Protein AF-A0A7S3TNF0-F1 (afdb_monomer_lite)

Sequence (120 aa):
RRLVVFTGMLMVGLVCSQWAAFHLSPVNYRSWSRGLGILTMLCLSFLMVNVGYEFDIDKSRLGDYGKDYVVAMSAAGLPWLFVAAWLHYMLPGSMAWGPALLMARFAAPTSAGILFSMLE

Structure (mmCIF, N/CA/C/O backbone):
data_AF-A0A7S3TNF0-F1
#
_entry.id   AF-A0A7S3TNF0-F1
#
loop_
_atom_site.group_PDB
_atom_site.id
_atom_site.type_symbol
_atom_site.label_atom_id
_atom_site.label_alt_id
_atom_site.label_comp_id
_atom_site.label_asym_id
_atom_site.label_entity_id
_atom_site.label_seq_id
_atom_site.pdbx_PDB_ins_code
_atom_site.Cartn_x
_atom_site.Cartn_y
_atom_site.Cartn_z
_atom_site.occupancy
_atom_site.B_iso_or_equiv
_atom_site.auth_seq_id
_atom_site.auth_comp_id
_atom_site.auth_asym_id
_atom_site.auth_atom_id
_atom_site.pdbx_PDB_model_num
ATOM 1 N N . ARG A 1 1 ? -20.033 11.590 -7.720 1.00 69.19 1 ARG A N 1
ATOM 2 C CA . ARG A 1 1 ? -19.117 12.496 -8.473 1.00 69.19 1 ARG A CA 1
ATOM 3 C C . ARG A 1 1 ? -17.654 12.313 -8.059 1.00 69.19 1 ARG A C 1
ATOM 5 O O . ARG A 1 1 ? -16.834 12.150 -8.950 1.00 69.19 1 ARG A O 1
ATOM 12 N N . ARG A 1 2 ? -17.324 12.282 -6.757 1.00 74.12 2 ARG A N 1
ATOM 13 C CA . ARG A 1 2 ? -15.941 12.100 -6.265 1.00 74.12 2 ARG A CA 1
ATOM 14 C C . ARG A 1 2 ? -15.293 10.777 -6.687 1.00 74.12 2 ARG A C 1
ATOM 16 O O . ARG A 1 2 ? -14.151 10.788 -7.119 1.00 74.12 2 ARG A O 1
ATOM 23 N N . LEU A 1 3 ? -16.047 9.675 -6.690 1.00 78.19 3 LEU A N 1
ATOM 24 C CA . LEU A 1 3 ? -15.554 8.370 -7.154 1.00 78.19 3 LEU A CA 1
ATOM 25 C C . LEU A 1 3 ? -14.986 8.422 -8.584 1.00 78.19 3 LEU A C 1
ATOM 27 O O . LEU A 1 3 ? -13.887 7.942 -8.824 1.00 78.19 3 LEU A O 1
ATOM 31 N N . VAL A 1 4 ? -15.672 9.103 -9.510 1.00 82.94 4 VAL A N 1
ATOM 32 C CA . VAL A 1 4 ? -15.200 9.285 -10.896 1.00 82.94 4 VAL A CA 1
ATOM 33 C C . VAL A 1 4 ? -13.911 10.106 -10.952 1.00 82.94 4 VAL A C 1
ATOM 35 O O . VAL A 1 4 ? -13.049 9.827 -11.779 1.00 82.94 4 VAL A O 1
ATOM 38 N N . VAL A 1 5 ? -13.747 11.090 -10.062 1.00 84.50 5 VAL A N 1
ATOM 39 C CA . VAL A 1 5 ? -12.513 11.886 -9.971 1.00 84.50 5 VAL A CA 1
ATOM 40 C C . VAL A 1 5 ? -11.349 11.014 -9.502 1.00 84.50 5 VAL A C 1
ATOM 42 O O . VAL A 1 5 ? -10.296 11.037 -10.131 1.00 84.50 5 VAL A O 1
ATOM 45 N N . PHE A 1 6 ? -11.544 10.193 -8.467 1.00 82.50 6 PHE A N 1
ATOM 46 C CA . PHE A 1 6 ? -10.503 9.289 -7.972 1.00 82.50 6 PHE A CA 1
ATOM 47 C C . PHE A 1 6 ? -10.131 8.211 -8.993 1.00 82.50 6 PHE A C 1
ATOM 49 O O . PHE A 1 6 ? -8.950 8.011 -9.273 1.00 82.50 6 PHE A O 1
ATOM 56 N N . THR A 1 7 ? -11.119 7.559 -9.611 1.00 85.62 7 THR A N 1
ATOM 57 C CA . THR A 1 7 ? -10.866 6.601 -10.696 1.00 85.62 7 THR A CA 1
ATOM 58 C C . THR A 1 7 ? -10.188 7.283 -11.886 1.00 85.62 7 THR A C 1
ATOM 60 O O . THR A 1 7 ? -9.253 6.729 -12.456 1.00 85.62 7 THR A O 1
ATOM 63 N N . GLY A 1 8 ? -10.587 8.511 -12.227 1.00 89.75 8 GLY A N 1
ATOM 64 C CA . GLY A 1 8 ? -9.946 9.311 -13.270 1.00 89.75 8 GLY A CA 1
ATOM 65 C C . GLY A 1 8 ? -8.479 9.617 -12.962 1.00 89.75 8 GLY A C 1
ATOM 66 O O . GLY A 1 8 ? -7.622 9.411 -13.818 1.00 89.75 8 GLY A O 1
ATOM 67 N N . MET A 1 9 ? -8.164 10.030 -11.732 1.00 87.62 9 MET A N 1
ATOM 68 C CA . MET A 1 9 ? -6.784 10.258 -11.285 1.00 87.62 9 MET A CA 1
ATOM 69 C C . MET A 1 9 ? -5.939 8.980 -11.347 1.00 87.62 9 MET A C 1
ATOM 71 O O . MET A 1 9 ? -4.788 9.042 -11.779 1.00 87.62 9 MET A O 1
ATOM 75 N N . LEU A 1 10 ? -6.508 7.822 -10.990 1.00 87.00 10 LEU A N 1
ATOM 76 C CA . LEU A 1 10 ? -5.832 6.527 -11.128 1.00 87.00 10 LEU A CA 1
ATOM 77 C C . LEU A 1 10 ? -5.522 6.200 -12.593 1.00 87.00 10 LEU A C 1
ATOM 79 O O . LEU A 1 10 ? -4.394 5.826 -12.912 1.00 87.00 10 LEU A O 1
ATOM 83 N N . MET A 1 11 ? -6.490 6.392 -13.493 1.00 92.00 11 MET A N 1
ATOM 84 C CA . MET A 1 11 ? -6.294 6.158 -14.927 1.00 92.00 11 MET A CA 1
ATOM 85 C C . MET A 1 11 ? -5.230 7.089 -15.517 1.00 92.00 11 MET A C 1
ATOM 87 O O . MET A 1 11 ? -4.360 6.633 -16.258 1.00 92.00 11 MET A O 1
ATOM 91 N N . VAL A 1 12 ? -5.246 8.374 -15.151 1.00 92.44 12 VAL A N 1
ATOM 92 C CA . VAL A 1 12 ? -4.217 9.340 -15.569 1.00 92.44 12 VAL A CA 1
ATOM 93 C C . VAL A 1 12 ? -2.841 8.923 -15.051 1.00 92.44 12 VAL A C 1
ATOM 95 O O . VAL A 1 12 ? -1.886 8.897 -15.823 1.00 92.44 12 VAL A O 1
ATOM 98 N N . GLY A 1 13 ? -2.731 8.534 -13.777 1.00 88.31 13 GLY A N 1
ATOM 99 C CA . GLY A 1 13 ? -1.478 8.044 -13.199 1.00 88.31 13 GLY A CA 1
ATOM 100 C C . GLY A 1 13 ? -0.924 6.821 -13.936 1.00 88.31 13 GLY A C 1
ATOM 101 O O . GLY A 1 13 ? 0.276 6.756 -14.212 1.00 88.31 13 GLY A O 1
ATOM 102 N N . LEU A 1 14 ? -1.801 5.892 -14.326 1.00 89.38 14 LEU A N 1
ATOM 103 C CA . LEU A 1 14 ? -1.430 4.702 -15.087 1.00 89.38 14 LEU A CA 1
ATOM 104 C C . LEU A 1 14 ? -0.914 5.067 -16.485 1.00 89.38 14 LEU A C 1
ATOM 106 O O . LEU A 1 14 ? 0.167 4.619 -16.867 1.00 89.38 14 LEU A O 1
ATOM 110 N N . VAL A 1 15 ? -1.614 5.942 -17.214 1.00 92.81 15 VAL A N 1
ATOM 111 C CA . VAL A 1 15 ? -1.176 6.422 -18.539 1.00 92.81 15 VAL A CA 1
ATOM 112 C C . VAL A 1 15 ? 0.165 7.154 -18.450 1.00 92.81 15 VAL A C 1
ATOM 114 O O . VAL A 1 15 ? 1.075 6.858 -19.224 1.00 92.81 15 VAL A O 1
ATOM 117 N N . CYS A 1 16 ? 0.334 8.050 -17.473 1.00 87.81 16 CYS A N 1
ATOM 118 C CA . CYS A 1 16 ? 1.593 8.761 -17.245 1.00 87.81 16 CYS A CA 1
ATOM 119 C C . CYS A 1 16 ? 2.753 7.803 -16.937 1.00 87.81 16 CYS A C 1
ATOM 121 O O . CYS A 1 16 ? 3.866 8.011 -17.420 1.00 87.81 16 CYS A O 1
ATOM 123 N N . SER A 1 17 ? 2.504 6.734 -16.171 1.0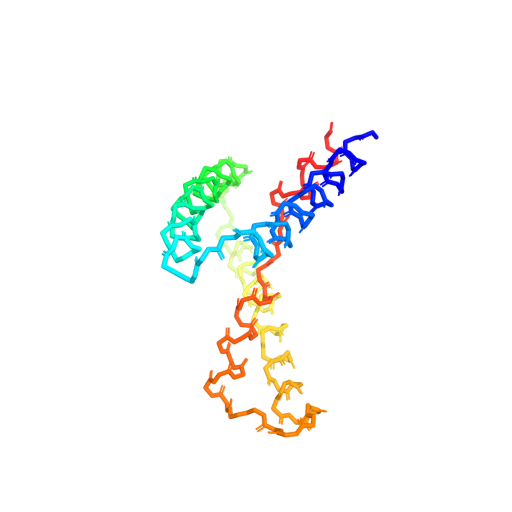0 86.19 17 SER A N 1
ATOM 124 C CA . SER A 1 17 ? 3.511 5.710 -15.876 1.00 86.19 17 SER A CA 1
ATOM 125 C C . SER A 1 17 ? 3.953 4.960 -17.136 1.00 86.19 17 SER A C 1
ATOM 127 O O . SER A 1 17 ? 5.155 4.794 -17.349 1.00 86.19 17 SER A O 1
ATOM 129 N N . GLN A 1 18 ? 3.008 4.563 -17.995 1.00 88.88 18 GLN A N 1
ATOM 130 C CA . GLN A 1 18 ? 3.328 3.868 -19.247 1.00 88.88 18 GLN A CA 1
ATOM 131 C C . GLN A 1 18 ? 4.040 4.789 -20.246 1.00 88.88 18 GLN A C 1
ATOM 133 O O . GLN A 1 18 ? 5.008 4.384 -20.889 1.00 88.88 18 GLN A O 1
ATOM 138 N N . TRP A 1 19 ? 3.619 6.054 -20.331 1.00 90.19 19 TRP A N 1
ATOM 139 C CA . TRP A 1 19 ? 4.261 7.049 -21.188 1.00 90.19 19 TRP A CA 1
ATOM 140 C C . TRP A 1 19 ? 5.710 7.323 -20.765 1.00 90.19 19 TRP A C 1
ATOM 142 O O . TRP A 1 19 ? 6.610 7.337 -21.607 1.00 90.19 19 TRP A O 1
ATOM 152 N N . ALA A 1 20 ? 5.951 7.458 -19.456 1.00 82.81 20 ALA A N 1
ATOM 153 C CA . ALA A 1 20 ? 7.290 7.643 -18.910 1.00 82.81 20 ALA A CA 1
ATOM 154 C C . ALA A 1 20 ? 8.196 6.425 -19.158 1.00 82.81 20 ALA A C 1
ATOM 156 O O . ALA A 1 20 ? 9.374 6.595 -19.465 1.00 82.81 20 ALA A O 1
ATOM 157 N N . ALA A 1 21 ? 7.660 5.203 -19.067 1.00 83.31 21 ALA A N 1
ATOM 158 C CA . ALA A 1 21 ? 8.416 3.984 -19.357 1.00 83.31 21 ALA A CA 1
ATOM 159 C C . ALA A 1 21 ? 8.833 3.876 -20.837 1.00 83.31 21 ALA A C 1
ATOM 161 O O . ALA A 1 21 ? 9.892 3.327 -21.127 1.00 83.31 21 ALA A O 1
ATOM 162 N N . PHE A 1 22 ? 8.031 4.416 -21.762 1.00 84.88 22 PHE A N 1
ATOM 163 C CA . PHE A 1 22 ? 8.327 4.390 -23.198 1.00 84.88 22 PHE A CA 1
ATOM 164 C C . PHE A 1 22 ? 9.305 5.493 -23.640 1.00 84.88 22 PHE A C 1
ATOM 166 O O . PHE A 1 22 ? 10.146 5.251 -24.500 1.00 84.88 22 PHE A O 1
ATOM 173 N N . HIS A 1 23 ? 9.213 6.700 -23.066 1.00 85.38 23 HIS A N 1
ATOM 174 C CA . HIS A 1 23 ? 10.004 7.857 -23.517 1.00 85.38 23 HIS A CA 1
ATOM 175 C C . HIS A 1 23 ? 11.328 8.079 -22.768 1.00 85.38 23 HIS A C 1
ATOM 177 O O . HIS A 1 23 ? 12.200 8.777 -23.290 1.00 85.38 23 HIS A O 1
ATOM 183 N N . LEU A 1 24 ? 11.508 7.551 -21.551 1.00 82.94 24 LEU A N 1
ATOM 184 C CA . LEU A 1 24 ? 12.714 7.820 -20.758 1.00 82.94 24 LEU A CA 1
ATOM 185 C C . LEU A 1 24 ? 13.780 6.731 -20.922 1.00 82.94 24 LEU A C 1
ATOM 187 O O . LEU A 1 24 ? 13.499 5.536 -20.903 1.00 82.94 24 LEU A O 1
ATOM 191 N N . SER A 1 25 ? 15.046 7.156 -20.976 1.00 81.94 25 SER A N 1
ATOM 192 C CA . SER A 1 25 ? 16.187 6.245 -20.872 1.00 81.94 25 SER A CA 1
ATOM 193 C C . SER A 1 25 ? 16.245 5.575 -19.482 1.00 81.94 25 SER A C 1
ATOM 195 O O . SER A 1 25 ? 15.776 6.157 -18.495 1.00 81.94 25 SER A O 1
ATOM 197 N N . PRO A 1 26 ? 16.871 4.388 -19.345 1.00 79.25 26 PRO A N 1
ATOM 198 C CA . PRO A 1 26 ? 16.864 3.616 -18.093 1.00 79.25 26 PRO A CA 1
ATOM 199 C C . PRO A 1 26 ? 17.421 4.370 -16.874 1.00 79.25 26 PRO A C 1
ATOM 201 O O . PRO A 1 26 ? 16.992 4.146 -15.740 1.00 79.25 26 PRO A O 1
ATOM 204 N N . VAL A 1 27 ? 18.376 5.278 -17.100 1.00 79.12 27 VAL A N 1
ATOM 205 C CA . VAL A 1 27 ? 18.996 6.101 -16.050 1.00 79.12 27 VAL A CA 1
ATOM 206 C C . VAL A 1 27 ? 18.029 7.188 -15.573 1.00 79.12 27 VAL A C 1
ATOM 208 O O . VAL A 1 27 ? 17.833 7.356 -14.368 1.00 79.12 27 VAL A O 1
ATOM 211 N N . ASN A 1 28 ? 17.360 7.869 -16.506 1.00 82.81 28 ASN A N 1
ATOM 212 C CA . ASN A 1 28 ? 16.412 8.938 -16.192 1.00 82.81 28 ASN A CA 1
ATOM 213 C C . ASN A 1 28 ? 15.139 8.383 -15.540 1.00 82.81 28 ASN A C 1
ATOM 215 O O . ASN A 1 28 ? 14.621 8.980 -14.596 1.00 82.81 28 ASN A O 1
ATOM 219 N N . TYR A 1 29 ? 14.691 7.198 -15.965 1.00 85.19 29 TYR A N 1
ATOM 220 C CA . TYR A 1 29 ? 13.556 6.504 -15.358 1.00 85.19 29 TYR A CA 1
ATOM 221 C C . TYR A 1 29 ? 13.796 6.176 -13.876 1.00 85.19 29 TYR A C 1
ATOM 223 O O . TYR A 1 29 ? 12.900 6.338 -13.046 1.00 85.19 29 TYR A O 1
ATOM 231 N N . ARG A 1 30 ? 15.020 5.773 -13.502 1.00 84.50 30 ARG A N 1
ATOM 232 C CA . ARG A 1 30 ? 15.360 5.454 -12.105 1.00 84.50 30 ARG A CA 1
ATOM 233 C C . ARG A 1 30 ? 15.302 6.685 -11.197 1.00 84.50 30 ARG A C 1
ATOM 235 O O . ARG A 1 30 ? 14.780 6.594 -10.086 1.00 84.50 30 ARG A O 1
ATOM 242 N N . SER A 1 31 ? 15.814 7.826 -11.659 1.00 86.94 31 SER A N 1
ATOM 243 C CA . SER A 1 31 ? 15.735 9.091 -10.913 1.00 86.94 31 SER A CA 1
ATOM 244 C C . SER A 1 31 ? 14.295 9.594 -10.802 1.00 86.94 31 SER A C 1
ATOM 246 O O . SER A 1 31 ? 13.871 9.990 -9.718 1.00 86.94 31 SER A O 1
ATOM 248 N N . TRP A 1 32 ? 13.523 9.493 -11.887 1.00 86.44 32 TRP A N 1
ATOM 249 C CA . TRP A 1 32 ? 12.095 9.815 -11.911 1.00 86.44 32 TRP A CA 1
ATOM 250 C C . TRP A 1 32 ? 11.285 8.966 -10.919 1.00 86.44 32 TRP A C 1
ATOM 252 O O . TRP A 1 32 ? 10.578 9.505 -10.069 1.00 86.44 32 TRP A O 1
ATOM 262 N N . SER A 1 33 ? 11.452 7.639 -10.958 1.00 86.50 33 SER A N 1
ATOM 263 C CA . SER A 1 33 ? 10.777 6.705 -10.049 1.00 86.50 33 SER A CA 1
ATOM 264 C C . SER A 1 33 ? 11.122 6.976 -8.583 1.00 86.50 33 SER A C 1
ATOM 266 O O . SER A 1 33 ? 10.241 6.938 -7.724 1.00 86.50 33 SER A O 1
ATOM 268 N N . ARG A 1 34 ? 12.380 7.325 -8.287 1.00 89.88 34 ARG A N 1
ATOM 269 C CA . ARG A 1 34 ? 12.794 7.700 -6.929 1.00 89.88 34 ARG A CA 1
ATOM 270 C C . ARG A 1 34 ? 12.116 8.989 -6.459 1.00 89.88 34 ARG A C 1
ATOM 272 O O . ARG A 1 34 ? 11.644 9.032 -5.327 1.00 89.88 34 ARG A O 1
ATOM 279 N N . GLY A 1 35 ? 12.042 10.008 -7.318 1.00 91.62 35 GLY A N 1
ATOM 280 C CA . GLY A 1 35 ? 11.342 11.260 -7.012 1.00 91.62 35 GLY A CA 1
ATOM 281 C C . GLY A 1 35 ? 9.857 11.033 -6.715 1.00 91.62 35 GLY A C 1
ATOM 282 O O . GLY A 1 35 ? 9.355 11.488 -5.687 1.00 91.62 35 GLY A O 1
ATOM 283 N N . LEU A 1 36 ? 9.180 10.240 -7.555 1.00 90.56 36 LEU A N 1
ATOM 284 C CA . LEU A 1 36 ? 7.790 9.833 -7.325 1.00 90.56 36 LEU A CA 1
ATOM 285 C C . LEU A 1 36 ? 7.620 9.023 -6.036 1.00 90.56 36 LEU A C 1
ATOM 287 O O . LEU A 1 36 ? 6.646 9.226 -5.315 1.00 90.56 36 LEU A O 1
ATOM 291 N N . GLY A 1 37 ? 8.565 8.137 -5.714 1.00 90.81 37 GLY A N 1
ATOM 292 C CA . GLY A 1 37 ? 8.557 7.369 -4.470 1.00 90.81 37 GLY A CA 1
ATOM 293 C C . GLY A 1 37 ? 8.570 8.262 -3.227 1.00 90.81 37 GLY A C 1
ATOM 294 O O . GLY A 1 37 ? 7.762 8.063 -2.324 1.00 90.81 37 GLY A O 1
ATOM 295 N N . ILE A 1 38 ? 9.424 9.290 -3.205 1.00 94.50 38 ILE A N 1
ATOM 296 C CA . ILE A 1 38 ? 9.493 10.252 -2.091 1.00 94.50 38 ILE A CA 1
ATOM 297 C C . ILE A 1 38 ? 8.179 11.031 -1.969 1.00 94.50 38 ILE A C 1
ATOM 299 O O . ILE A 1 38 ? 7.627 11.136 -0.875 1.00 94.50 38 ILE A O 1
ATOM 303 N N . LEU A 1 39 ? 7.644 11.526 -3.090 1.00 93.19 39 LEU A N 1
ATOM 304 C CA . LEU A 1 39 ? 6.377 12.261 -3.104 1.00 93.19 39 LEU A CA 1
ATOM 305 C C . LEU A 1 39 ? 5.204 11.392 -2.624 1.00 93.19 39 LEU A C 1
ATOM 307 O O . LEU A 1 39 ? 4.373 11.850 -1.841 1.00 93.19 39 LEU A O 1
ATOM 311 N N . THR A 1 40 ? 5.164 10.127 -3.050 1.00 89.56 40 THR A N 1
ATOM 312 C CA . THR A 1 40 ? 4.123 9.168 -2.652 1.00 89.56 40 THR A CA 1
ATOM 313 C C . THR A 1 40 ? 4.191 8.885 -1.156 1.00 89.56 40 THR A C 1
ATOM 315 O O . THR A 1 40 ? 3.163 8.897 -0.488 1.00 89.56 40 THR A O 1
ATOM 318 N N . MET A 1 41 ? 5.394 8.692 -0.606 1.00 90.44 41 MET A N 1
ATOM 319 C CA . MET A 1 41 ? 5.581 8.483 0.833 1.00 90.44 41 MET A CA 1
ATOM 320 C C . MET A 1 41 ? 5.184 9.715 1.653 1.00 90.44 41 MET A C 1
ATOM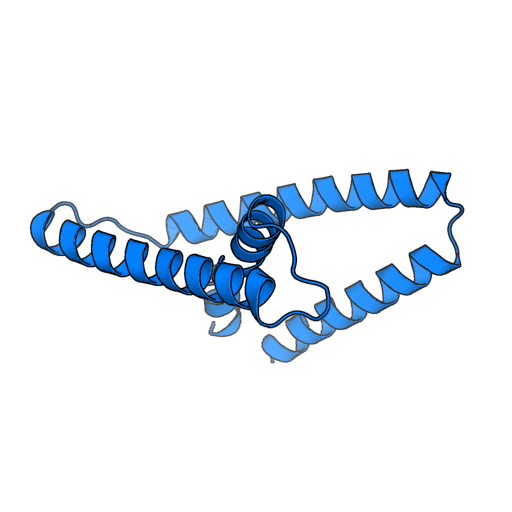 322 O O . MET A 1 41 ? 4.558 9.574 2.702 1.00 90.44 41 MET A O 1
ATOM 326 N N . LEU A 1 42 ? 5.485 10.923 1.165 1.00 93.50 42 LEU A N 1
ATOM 327 C CA . LEU A 1 42 ? 5.068 12.170 1.811 1.00 93.50 42 LEU A CA 1
ATOM 328 C C . LEU A 1 42 ? 3.539 12.314 1.822 1.00 93.50 42 LEU A C 1
ATOM 330 O O . LEU A 1 42 ? 2.956 12.616 2.862 1.00 93.50 42 LEU A O 1
ATOM 334 N N . CYS A 1 43 ? 2.883 12.043 0.692 1.00 89.00 43 CYS A N 1
ATOM 335 C CA . CYS A 1 43 ? 1.424 12.072 0.590 1.00 89.00 43 CYS A CA 1
ATOM 336 C C . CYS A 1 43 ? 0.766 11.000 1.476 1.00 89.00 43 CYS A C 1
ATOM 338 O O . CYS A 1 43 ? -0.192 11.290 2.191 1.00 89.00 43 CYS A O 1
ATOM 340 N N . LEU A 1 44 ? 1.321 9.784 1.494 1.00 88.31 44 LEU A N 1
ATOM 341 C CA . LEU A 1 44 ? 0.839 8.693 2.338 1.00 88.31 44 LEU A CA 1
ATOM 342 C C . LEU A 1 44 ? 0.955 9.032 3.829 1.00 88.31 44 LEU A C 1
ATOM 344 O O . LEU A 1 44 ? 0.030 8.754 4.586 1.00 88.31 44 LEU A O 1
ATOM 348 N N . SER A 1 45 ? 2.053 9.669 4.243 1.00 89.38 45 SER A N 1
ATOM 349 C CA . SER A 1 45 ? 2.229 10.147 5.619 1.00 89.38 45 SER A CA 1
ATOM 350 C C . SER A 1 45 ? 1.132 11.142 6.009 1.00 89.38 45 SER A C 1
ATOM 352 O O . SER A 1 45 ? 0.486 10.977 7.041 1.00 89.38 45 SER A O 1
ATOM 354 N N . PHE A 1 46 ? 0.842 12.122 5.146 1.00 88.81 46 PHE A N 1
ATOM 355 C CA . PHE A 1 46 ? -0.235 13.084 5.386 1.00 88.81 46 PHE A CA 1
ATOM 356 C C . PHE A 1 46 ? -1.612 12.413 5.504 1.00 88.81 46 PHE A C 1
ATOM 358 O O . PHE A 1 46 ? -2.384 12.745 6.403 1.00 88.81 46 PHE A O 1
ATOM 365 N N . LEU A 1 47 ? -1.920 11.440 4.640 1.00 85.56 47 LEU A N 1
ATOM 366 C CA . LEU A 1 47 ? -3.166 10.673 4.731 1.00 85.56 47 LEU A CA 1
ATOM 367 C C . LEU A 1 47 ? -3.263 9.906 6.054 1.00 85.56 47 LEU A C 1
ATOM 369 O O . LEU A 1 47 ? -4.301 9.948 6.706 1.00 85.56 47 LEU A O 1
ATOM 373 N N . MET A 1 48 ? -2.180 9.251 6.476 1.00 85.50 48 MET A N 1
ATOM 374 C CA . MET A 1 48 ? -2.144 8.493 7.731 1.00 85.50 48 MET A CA 1
ATOM 375 C C . MET A 1 48 ? -2.306 9.388 8.964 1.00 85.50 48 MET A C 1
ATOM 377 O O . MET A 1 48 ? -2.969 8.990 9.916 1.00 85.50 48 MET A O 1
ATOM 381 N N . VAL A 1 49 ? -1.754 10.605 8.942 1.00 87.56 49 VAL A N 1
ATOM 382 C CA . VAL A 1 49 ? -1.940 11.581 10.026 1.00 87.56 49 VAL A CA 1
ATOM 383 C C . VAL A 1 49 ? -3.402 12.021 10.131 1.00 87.56 49 VAL A C 1
ATOM 385 O O . VAL A 1 49 ? -3.942 12.028 11.232 1.00 87.56 49 VAL A O 1
ATOM 388 N N . ASN A 1 50 ? -4.062 12.336 9.010 1.00 84.56 50 ASN A N 1
ATOM 389 C CA . ASN A 1 50 ? -5.479 12.722 9.027 1.00 84.56 50 ASN A CA 1
ATOM 390 C C . ASN A 1 50 ? -6.378 11.578 9.500 1.00 84.56 50 ASN A C 1
ATOM 392 O O . ASN A 1 50 ? -7.214 11.785 10.369 1.00 84.56 50 ASN A O 1
ATOM 396 N N . VAL A 1 51 ? -6.139 10.359 9.009 1.00 81.69 51 VAL A N 1
ATOM 397 C CA . VAL A 1 51 ? -6.861 9.167 9.477 1.00 81.69 51 VAL A CA 1
ATOM 398 C C . VAL A 1 51 ? -6.653 8.945 10.978 1.00 81.69 51 VAL A C 1
ATOM 400 O O . VAL A 1 51 ? -7.580 8.537 11.663 1.00 81.69 51 VAL A O 1
ATOM 403 N N . GLY A 1 52 ? -5.464 9.242 11.510 1.00 80.56 52 GLY A N 1
ATOM 404 C CA . GLY A 1 52 ? -5.182 9.147 12.943 1.00 80.56 52 GLY A CA 1
ATOM 405 C C . GLY A 1 52 ? -5.982 10.124 13.810 1.00 80.56 52 GLY A C 1
ATOM 406 O O . GLY A 1 52 ? -6.301 9.778 14.943 1.00 80.56 52 GLY A O 1
ATOM 407 N N . TYR A 1 53 ? -6.332 11.307 13.294 1.00 80.19 53 TYR A N 1
ATOM 408 C CA . TYR A 1 53 ? -7.172 12.275 14.015 1.00 80.19 53 TYR A CA 1
ATOM 409 C C . TYR A 1 53 ? -8.643 11.855 14.098 1.00 80.19 53 TYR A C 1
ATOM 411 O O . TYR A 1 53 ? -9.338 12.286 15.012 1.00 80.19 53 TYR A O 1
ATOM 419 N N . GLU A 1 54 ? -9.106 11.006 13.181 1.00 73.88 54 GLU A N 1
ATOM 420 C CA . GLU A 1 54 ? -10.486 10.505 13.149 1.00 73.88 54 GLU A CA 1
ATOM 421 C C . GLU A 1 54 ? -10.788 9.514 14.294 1.00 73.88 54 GLU A C 1
ATOM 423 O O . GLU A 1 54 ? -11.946 9.261 14.620 1.00 73.88 54 GLU A O 1
ATOM 428 N N . PHE A 1 55 ? -9.756 8.930 14.915 1.00 71.69 55 PHE A N 1
ATOM 429 C CA . PHE A 1 55 ? -9.909 7.947 15.988 1.00 71.69 55 PHE A CA 1
ATOM 430 C C . PHE A 1 55 ? -9.835 8.605 17.373 1.00 71.69 55 PHE A C 1
ATOM 432 O O . PHE A 1 55 ? -8.748 8.862 17.892 1.00 71.69 55 PHE A O 1
ATOM 439 N N . ASP A 1 56 ? -10.990 8.814 18.010 1.00 71.19 56 ASP A N 1
ATOM 440 C CA . ASP A 1 56 ? -11.069 9.175 19.431 1.00 71.19 56 ASP A CA 1
ATOM 441 C C . ASP A 1 56 ? -11.041 7.905 20.306 1.00 71.19 56 ASP A C 1
ATOM 443 O O . ASP A 1 56 ? -11.825 6.973 20.108 1.00 71.19 56 ASP A O 1
ATOM 447 N N . ILE A 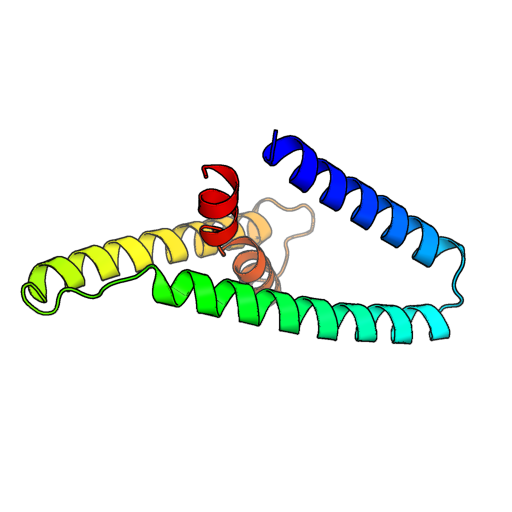1 57 ? -10.103 7.838 21.255 1.00 71.25 57 ILE A N 1
ATOM 448 C CA . ILE A 1 57 ? -9.962 6.697 22.168 1.00 71.25 57 ILE A CA 1
ATOM 449 C C . ILE A 1 57 ? -10.701 7.013 23.470 1.00 71.25 57 ILE A C 1
ATOM 451 O O . ILE A 1 57 ? -10.163 7.689 24.354 1.00 71.25 57 ILE A O 1
ATOM 455 N N . ASP A 1 58 ? -11.889 6.430 23.635 1.00 70.94 58 ASP A N 1
ATOM 456 C CA . ASP A 1 58 ? -12.631 6.487 24.895 1.00 70.94 58 ASP A CA 1
ATOM 457 C C . ASP A 1 58 ? -11.961 5.602 25.966 1.00 70.94 58 ASP A C 1
ATOM 459 O O . ASP A 1 58 ? -12.077 4.373 25.995 1.00 70.94 58 ASP A O 1
ATOM 463 N N . LYS A 1 59 ? -11.238 6.248 26.886 1.00 71.81 59 LYS A N 1
ATOM 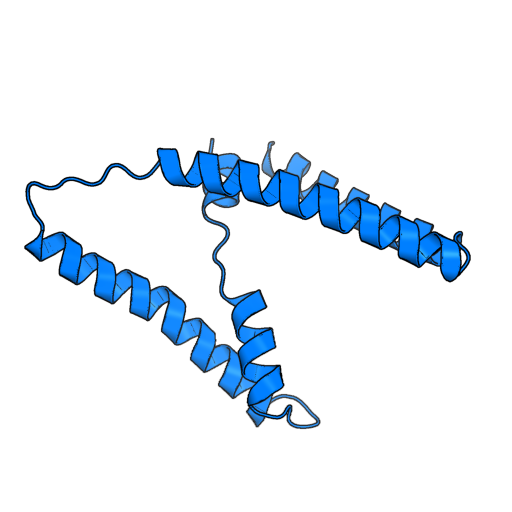464 C CA . LYS A 1 59 ? -10.494 5.595 27.978 1.00 71.81 59 LYS A CA 1
ATOM 465 C C . LYS A 1 59 ? -11.388 5.085 29.117 1.00 71.81 59 LYS A C 1
ATOM 467 O O . LYS A 1 59 ? -10.866 4.478 30.051 1.00 71.81 59 LYS A O 1
ATOM 472 N N . SER A 1 60 ? -12.703 5.316 29.078 1.00 75.31 60 SER A N 1
ATOM 473 C CA . SER A 1 60 ? -13.625 4.911 30.148 1.00 75.31 60 SER A CA 1
ATOM 474 C C . SER A 1 60 ? -13.966 3.411 30.139 1.00 75.31 60 SER A C 1
ATOM 476 O O . SER A 1 60 ? -14.335 2.861 31.178 1.00 75.31 60 SER A O 1
ATOM 478 N N . ARG A 1 61 ? -13.795 2.716 28.999 1.00 72.62 61 ARG A N 1
ATOM 479 C CA . ARG A 1 61 ? -14.148 1.291 28.812 1.00 72.62 61 ARG A CA 1
ATOM 480 C C . ARG A 1 61 ? -13.011 0.460 28.209 1.00 72.62 61 ARG A C 1
ATOM 482 O O . ARG A 1 61 ? -13.145 -0.168 27.162 1.00 72.62 61 ARG A O 1
ATOM 489 N N . LEU A 1 62 ? -11.891 0.388 28.924 1.00 74.56 62 LEU A N 1
ATOM 490 C CA . LEU A 1 62 ? -10.692 -0.355 28.499 1.00 74.56 62 LEU A CA 1
ATOM 491 C C . LEU A 1 62 ? -10.938 -1.859 28.242 1.00 74.56 62 LEU A C 1
ATOM 493 O O . LEU A 1 62 ? -10.239 -2.469 27.434 1.00 74.56 62 LEU A O 1
ATOM 497 N N . GLY A 1 63 ? -11.922 -2.465 28.918 1.00 74.12 63 GLY A N 1
ATOM 498 C CA . GLY A 1 63 ? -12.252 -3.888 28.765 1.00 74.12 63 GLY A CA 1
ATOM 499 C C . GLY A 1 63 ? -12.922 -4.239 27.432 1.00 74.12 63 GLY A C 1
ATOM 500 O O . GLY A 1 63 ? -12.628 -5.291 26.866 1.00 74.12 63 GLY A O 1
ATOM 501 N N . ASP A 1 64 ? -13.780 -3.361 26.911 1.00 76.00 64 ASP A N 1
ATOM 502 C CA . ASP A 1 64 ? -14.396 -3.544 25.590 1.00 76.00 64 ASP A CA 1
ATOM 503 C C . ASP A 1 64 ? -13.407 -3.169 24.477 1.00 76.00 64 ASP A C 1
ATOM 505 O O . ASP A 1 64 ? -13.276 -3.907 23.504 1.00 76.00 64 ASP A O 1
ATOM 509 N N . TYR A 1 65 ? -12.575 -2.146 24.706 1.00 74.44 65 TYR A N 1
ATOM 510 C CA . TYR A 1 65 ? -11.470 -1.786 23.813 1.00 74.44 65 TYR A CA 1
ATOM 511 C C . TYR A 1 65 ? -10.499 -2.952 23.560 1.00 74.44 65 TYR A C 1
ATOM 513 O O . TYR A 1 65 ? -10.049 -3.169 22.437 1.00 74.44 65 TYR A O 1
ATOM 521 N N . GLY A 1 66 ? -10.190 -3.752 24.588 1.00 79.25 66 GLY A N 1
ATOM 522 C CA . GLY A 1 66 ? -9.349 -4.942 24.430 1.00 79.25 66 GLY A CA 1
ATOM 523 C C . GLY A 1 66 ? -9.965 -6.005 23.512 1.00 79.25 66 GLY A C 1
ATOM 524 O O . GLY A 1 66 ? -9.243 -6.655 22.756 1.00 79.25 66 GLY A O 1
ATOM 525 N N . LYS A 1 67 ? -11.295 -6.165 23.533 1.00 81.00 67 LYS A N 1
ATOM 526 C CA . LYS A 1 67 ? -12.000 -7.086 22.625 1.00 81.00 67 LYS A CA 1
ATOM 527 C C . LYS A 1 67 ? -11.983 -6.553 21.198 1.00 81.00 67 LYS A C 1
ATOM 529 O O . LYS A 1 67 ? -11.636 -7.303 20.288 1.00 81.00 67 LYS A O 1
ATOM 534 N N . ASP A 1 68 ? -12.265 -5.266 21.022 1.00 80.38 68 ASP A N 1
ATOM 535 C CA . ASP A 1 68 ? -12.229 -4.609 19.713 1.00 80.38 68 ASP A CA 1
ATOM 536 C C . ASP A 1 68 ? -10.827 -4.662 19.101 1.00 80.38 68 ASP A C 1
ATOM 538 O O . ASP A 1 68 ? -10.673 -4.908 17.907 1.00 80.38 68 ASP A O 1
ATOM 542 N N . TYR A 1 69 ? -9.787 -4.554 19.930 1.00 81.19 69 TYR A N 1
ATOM 543 C CA . TYR A 1 69 ? -8.402 -4.709 19.500 1.00 81.19 69 TYR A CA 1
ATOM 544 C C . TYR A 1 69 ? -8.094 -6.124 18.989 1.00 81.19 69 TYR A C 1
ATOM 546 O O . TYR A 1 69 ? -7.443 -6.282 17.957 1.00 81.19 69 TYR A O 1
ATOM 554 N N . VAL A 1 70 ? -8.584 -7.170 19.663 1.00 83.62 70 VAL A N 1
ATOM 555 C CA . VAL A 1 70 ? -8.416 -8.564 19.207 1.00 83.62 70 VAL A CA 1
ATOM 556 C C . VAL A 1 70 ? -9.176 -8.809 17.902 1.00 83.62 70 VAL A C 1
ATOM 558 O O . VAL A 1 70 ? -8.663 -9.471 16.991 1.00 83.62 70 VAL A O 1
ATOM 561 N N . VAL A 1 71 ? -10.375 -8.242 17.769 1.00 84.56 71 VAL A N 1
ATOM 562 C CA . VAL A 1 71 ? -11.150 -8.303 16.525 1.00 84.56 71 VAL A CA 1
ATOM 563 C C . VAL A 1 71 ? -10.418 -7.565 15.400 1.00 84.56 71 VAL A C 1
ATOM 565 O O . VAL A 1 71 ? -10.255 -8.124 14.321 1.00 84.56 71 VAL A O 1
ATOM 568 N N . ALA A 1 72 ? -9.870 -6.376 15.651 1.00 82.19 72 ALA A N 1
ATOM 569 C CA . ALA A 1 72 ? -9.091 -5.625 14.666 1.00 82.19 72 ALA A CA 1
ATOM 570 C C . ALA A 1 72 ? -7.803 -6.362 14.255 1.00 82.19 72 ALA A C 1
ATOM 572 O O . ALA A 1 72 ? -7.472 -6.452 13.071 1.00 82.19 72 ALA A O 1
ATOM 573 N N . MET A 1 73 ? -7.094 -6.952 15.221 1.00 83.12 73 MET A N 1
ATOM 574 C CA . MET A 1 73 ? -5.866 -7.704 14.973 1.00 83.12 73 MET A CA 1
ATOM 575 C C . MET A 1 73 ? -6.131 -8.972 14.155 1.00 83.12 73 MET A C 1
ATOM 577 O O . MET A 1 73 ? -5.372 -9.281 13.237 1.00 83.12 73 MET A O 1
ATOM 581 N N . SER A 1 74 ? -7.219 -9.690 14.443 1.00 84.88 74 SER A N 1
ATOM 582 C CA . SER A 1 74 ? -7.623 -10.860 13.654 1.00 84.88 74 SER A CA 1
ATOM 583 C C . SER A 1 74 ? -8.140 -10.470 12.265 1.00 84.88 74 SER A C 1
ATOM 585 O O . SER A 1 74 ? -7.786 -11.131 11.289 1.00 84.88 74 SER A O 1
ATOM 587 N N . ALA A 1 75 ? -8.872 -9.358 12.143 1.00 84.81 75 ALA A N 1
ATOM 588 C CA . ALA A 1 75 ? -9.336 -8.822 10.865 1.00 84.81 75 ALA A CA 1
ATOM 589 C C . ALA A 1 75 ? -8.186 -8.393 9.938 1.00 84.81 75 ALA A C 1
ATOM 591 O O . ALA A 1 75 ? -8.314 -8.526 8.726 1.00 84.81 75 ALA A O 1
ATOM 592 N N . ALA A 1 76 ? -7.051 -7.937 10.476 1.00 83.00 76 ALA A N 1
ATOM 593 C CA . ALA A 1 76 ? -5.853 -7.642 9.684 1.00 83.00 76 ALA A CA 1
ATOM 594 C C . ALA A 1 76 ? -4.951 -8.877 9.473 1.00 83.00 76 ALA A C 1
ATOM 596 O O . ALA A 1 76 ? -4.368 -9.063 8.402 1.00 83.00 76 ALA A O 1
ATOM 597 N N . GLY A 1 77 ? -4.827 -9.733 10.491 1.00 85.38 77 GLY A N 1
ATOM 598 C CA . GLY A 1 77 ? -3.908 -10.873 10.497 1.00 85.38 77 GLY A CA 1
ATOM 599 C C . GLY A 1 77 ? -4.387 -12.074 9.683 1.00 85.38 77 GLY A C 1
ATOM 600 O O . GLY A 1 77 ? -3.579 -12.714 9.008 1.00 85.38 77 GLY A O 1
ATOM 601 N N . LEU A 1 78 ? -5.690 -12.378 9.700 1.00 88.62 78 LEU A N 1
ATOM 602 C CA . LEU A 1 78 ? -6.236 -13.512 8.950 1.00 88.62 78 LEU A CA 1
ATOM 603 C C . LEU A 1 78 ? -6.111 -13.310 7.433 1.00 88.62 78 LEU A C 1
ATOM 605 O O . LEU A 1 78 ? -5.549 -14.199 6.791 1.00 88.62 78 LEU A O 1
ATOM 609 N N . PRO A 1 79 ? -6.527 -12.173 6.832 1.00 87.62 79 PRO A N 1
ATOM 610 C CA . PRO A 1 79 ? -6.332 -11.947 5.401 1.00 87.62 79 PRO A CA 1
ATOM 611 C C . PRO A 1 79 ? -4.862 -12.027 4.994 1.00 87.62 79 PRO A C 1
ATOM 613 O O . PRO A 1 79 ? -4.544 -12.609 3.961 1.00 87.62 79 PRO A O 1
ATOM 616 N N . TRP A 1 80 ? -3.954 -11.517 5.832 1.00 87.94 80 TRP A N 1
ATOM 617 C CA . TRP A 1 80 ? -2.518 -11.608 5.585 1.00 87.94 80 TRP A CA 1
ATOM 618 C C . TRP A 1 80 ? -2.037 -13.064 5.475 1.00 87.94 80 TRP A C 1
ATOM 620 O O . TRP A 1 80 ? -1.371 -13.421 4.501 1.00 87.94 80 TRP A O 1
ATOM 630 N N . LEU A 1 81 ? -2.418 -13.923 6.426 1.00 89.69 81 LEU A N 1
ATOM 631 C CA . LEU A 1 81 ? -2.049 -15.341 6.414 1.00 89.69 81 LEU A CA 1
ATOM 632 C C . LEU A 1 81 ? -2.710 -16.110 5.264 1.00 89.69 81 LEU A C 1
ATOM 634 O O . LEU A 1 81 ? -2.037 -16.894 4.594 1.00 89.69 81 LEU A O 1
ATOM 638 N N . PHE A 1 82 ? -3.997 -15.870 4.996 1.00 90.19 82 PHE A N 1
ATOM 639 C CA . PHE A 1 82 ? -4.716 -16.541 3.909 1.00 90.19 82 PHE A CA 1
ATOM 640 C C . PHE A 1 82 ? -4.150 -16.178 2.532 1.00 90.19 82 PHE A C 1
ATOM 642 O O . PHE A 1 82 ? -3.947 -17.067 1.706 1.00 90.19 82 PHE A O 1
ATOM 649 N N . VAL A 1 83 ? -3.829 -14.902 2.292 1.00 89.12 83 VAL A N 1
ATOM 650 C CA . VAL A 1 83 ? -3.210 -14.462 1.031 1.00 89.12 83 VAL A CA 1
ATOM 651 C C . VAL A 1 83 ? -1.796 -15.030 0.891 1.00 89.12 83 VAL A C 1
ATOM 653 O O . VAL A 1 83 ? -1.436 -15.496 -0.189 1.00 89.12 83 VAL A O 1
ATOM 656 N N . ALA A 1 84 ? -1.004 -15.066 1.968 1.00 89.38 84 ALA A N 1
ATOM 657 C CA . ALA A 1 84 ? 0.331 -15.668 1.937 1.00 89.38 84 ALA A CA 1
ATOM 658 C C . ALA A 1 84 ? 0.281 -17.172 1.618 1.00 89.38 84 ALA A C 1
ATOM 660 O O . ALA A 1 84 ? 1.042 -17.650 0.776 1.00 89.38 84 ALA A O 1
ATOM 661 N N . ALA A 1 85 ? -0.647 -17.907 2.240 1.00 90.19 85 ALA A N 1
ATOM 662 C CA . ALA A 1 85 ? -0.866 -19.321 1.951 1.00 90.19 85 ALA A CA 1
ATOM 663 C C . ALA A 1 85 ? -1.323 -19.529 0.499 1.00 90.19 85 ALA A C 1
ATOM 665 O O . ALA A 1 85 ? -0.817 -20.416 -0.188 1.00 90.19 85 ALA A O 1
ATOM 666 N N . TRP A 1 86 ? -2.221 -18.680 -0.006 1.00 89.75 86 TRP A N 1
ATOM 667 C CA . TRP A 1 86 ? -2.665 -18.742 -1.397 1.00 89.75 86 TRP A CA 1
ATOM 668 C C . TRP A 1 86 ? -1.507 -18.529 -2.387 1.00 89.75 86 TRP A C 1
ATOM 670 O O . TRP A 1 86 ? -1.351 -19.317 -3.320 1.00 89.75 86 TRP A O 1
ATOM 680 N N . LEU A 1 87 ? -0.640 -17.536 -2.143 1.00 88.50 87 LEU A N 1
ATOM 681 C CA . LEU A 1 87 ? 0.553 -17.269 -2.963 1.00 88.50 87 LEU A CA 1
ATOM 682 C C . LEU A 1 87 ? 1.559 -18.429 -2.950 1.00 88.50 87 LEU A C 1
ATOM 684 O O . LEU A 1 87 ? 2.251 -18.660 -3.942 1.00 88.50 87 LEU A O 1
ATOM 688 N N . HIS A 1 88 ? 1.649 -19.156 -1.836 1.00 87.00 88 HIS A N 1
ATOM 689 C CA . HIS A 1 88 ? 2.539 -20.305 -1.710 1.00 87.00 88 HIS A CA 1
ATOM 690 C C . HIS A 1 88 ? 1.989 -21.556 -2.415 1.00 87.00 88 HIS A C 1
ATOM 692 O O . HIS A 1 88 ? 2.729 -22.218 -3.142 1.00 87.00 88 HIS A O 1
ATOM 698 N N . TYR A 1 89 ? 0.703 -21.870 -2.219 1.00 88.25 89 TYR A N 1
ATOM 699 C CA . TYR A 1 89 ? 0.111 -23.145 -2.647 1.00 88.25 89 TYR A CA 1
ATOM 700 C C . TYR A 1 89 ? -0.576 -23.115 -4.016 1.00 88.25 89 TYR A C 1
ATOM 702 O O . TYR A 1 89 ? -0.536 -24.117 -4.724 1.00 88.25 89 TYR A O 1
ATOM 710 N N . MET A 1 90 ? -1.240 -22.016 -4.388 1.00 87.06 90 MET A N 1
ATOM 711 C CA . MET A 1 90 ? -2.079 -21.970 -5.599 1.00 87.06 90 MET A CA 1
ATOM 712 C C . MET A 1 90 ? -1.404 -21.295 -6.793 1.00 87.06 90 MET A C 1
ATOM 714 O O . MET A 1 90 ? -1.852 -21.467 -7.926 1.00 87.06 90 MET A O 1
ATOM 718 N N . LEU A 1 91 ? -0.334 -20.532 -6.564 1.00 85.06 91 LEU A N 1
ATOM 719 C CA . LEU A 1 91 ? 0.355 -19.825 -7.635 1.00 85.06 91 LEU A CA 1
ATOM 720 C C . LEU A 1 91 ? 1.225 -20.799 -8.459 1.00 85.06 91 LEU A C 1
ATOM 722 O O . LEU A 1 91 ? 2.053 -21.513 -7.880 1.00 85.06 91 LEU A O 1
ATOM 726 N N . PRO A 1 92 ? 1.102 -20.828 -9.800 1.00 74.44 92 PRO A N 1
ATOM 727 C CA . PRO A 1 92 ? 1.967 -21.648 -10.642 1.00 74.44 92 PRO A CA 1
ATOM 728 C C . PRO A 1 92 ? 3.423 -21.183 -10.485 1.00 74.44 92 PRO A C 1
ATOM 730 O O . PRO A 1 92 ? 3.760 -20.048 -10.812 1.00 74.44 92 PRO A O 1
ATOM 733 N N . GLY A 1 93 ? 4.273 -22.058 -9.939 1.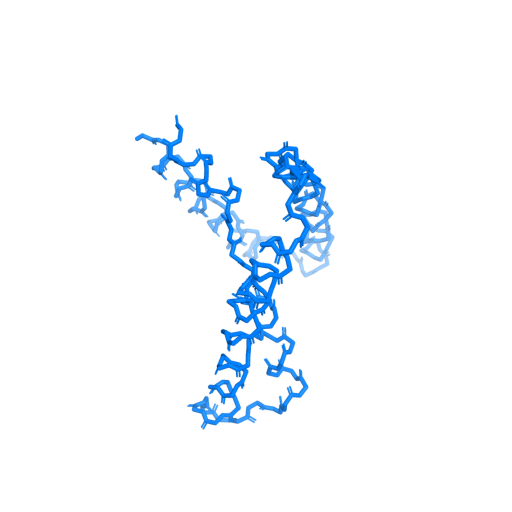00 77.62 93 GLY A N 1
ATOM 734 C CA . GLY A 1 93 ? 5.667 -21.753 -9.595 1.00 77.62 93 GLY A CA 1
ATOM 735 C C . GLY A 1 93 ? 5.956 -21.547 -8.102 1.00 77.62 93 GLY A C 1
ATOM 736 O O . GLY A 1 93 ? 7.074 -21.152 -7.791 1.00 77.62 93 GLY A O 1
ATOM 737 N N . SER A 1 94 ? 4.984 -21.804 -7.210 1.00 75.50 94 SER A N 1
ATOM 738 C CA . SER A 1 94 ? 5.089 -21.840 -5.734 1.00 75.50 94 SER A CA 1
ATOM 739 C C . SER A 1 94 ? 6.106 -20.855 -5.139 1.00 75.50 94 SER A C 1
ATOM 741 O O . SER A 1 94 ? 7.299 -21.148 -5.009 1.00 75.50 94 SER A O 1
ATOM 743 N N . MET A 1 95 ? 5.641 -19.675 -4.734 1.00 84.81 95 MET A N 1
ATOM 744 C CA . MET A 1 95 ? 6.516 -18.670 -4.131 1.00 84.81 95 MET A CA 1
ATOM 745 C C . MET A 1 95 ? 6.966 -19.111 -2.731 1.00 84.81 95 MET A C 1
ATOM 747 O O . MET A 1 95 ? 6.150 -19.552 -1.930 1.00 84.81 95 MET A O 1
ATOM 751 N N . ALA A 1 96 ? 8.253 -18.973 -2.398 1.00 89.69 96 ALA A N 1
ATOM 752 C CA . ALA A 1 96 ? 8.747 -19.287 -1.054 1.00 89.69 96 ALA A CA 1
ATOM 753 C C . ALA A 1 96 ? 8.022 -18.463 0.034 1.00 89.69 96 ALA A C 1
ATOM 755 O O . ALA A 1 96 ? 7.604 -17.329 -0.205 1.00 89.69 96 ALA A O 1
ATOM 756 N N . TRP A 1 97 ? 7.921 -19.002 1.252 1.00 85.12 97 TRP A N 1
ATOM 757 C CA . TRP A 1 97 ? 7.186 -18.365 2.356 1.00 85.12 97 TRP A CA 1
ATOM 758 C C . TRP A 1 97 ? 7.631 -16.930 2.665 1.00 85.12 97 TRP A C 1
ATOM 760 O O . TRP A 1 97 ? 6.789 -16.074 2.917 1.00 85.12 97 TRP A O 1
ATOM 770 N N . GLY A 1 98 ? 8.935 -16.644 2.603 1.00 88.38 98 GLY A N 1
ATOM 771 C CA . GLY A 1 98 ? 9.476 -15.300 2.836 1.00 88.38 98 GLY A CA 1
ATOM 772 C C . GLY A 1 98 ? 8.874 -14.233 1.906 1.00 88.38 98 GLY A C 1
ATOM 773 O O . GLY A 1 98 ? 8.218 -13.308 2.392 1.00 88.38 98 GLY A O 1
ATOM 774 N N . PRO A 1 99 ? 9.052 -14.344 0.576 1.00 88.06 99 PRO A N 1
ATOM 775 C CA . PRO A 1 99 ? 8.457 -13.399 -0.367 1.00 88.06 99 PRO A CA 1
ATOM 776 C C . PRO A 1 99 ? 6.922 -13.446 -0.390 1.00 88.06 99 PRO A C 1
ATOM 778 O O . PRO A 1 99 ? 6.309 -12.392 -0.544 1.00 88.06 99 PRO A O 1
ATOM 781 N N . ALA A 1 100 ? 6.295 -14.606 -0.160 1.00 87.88 100 ALA A N 1
ATOM 782 C CA . ALA A 1 100 ? 4.836 -14.716 -0.090 1.00 87.88 100 ALA A CA 1
ATOM 783 C C . ALA A 1 100 ? 4.246 -13.916 1.088 1.00 87.88 100 ALA A C 1
ATOM 785 O O . ALA A 1 100 ? 3.303 -13.147 0.903 1.00 87.88 100 ALA A O 1
ATOM 786 N N . LEU A 1 101 ? 4.838 -14.019 2.285 1.00 88.88 101 LEU A N 1
ATOM 787 C CA . LEU A 1 101 ? 4.434 -13.235 3.460 1.00 88.88 101 LEU A CA 1
ATOM 788 C C . LEU A 1 101 ? 4.674 -11.736 3.261 1.00 88.88 101 LEU A C 1
ATOM 790 O O . LEU A 1 101 ? 3.860 -10.916 3.694 1.00 88.88 101 LEU A O 1
ATOM 794 N N . LEU A 1 102 ? 5.773 -11.371 2.594 1.00 90.00 102 LEU A N 1
ATOM 795 C CA . LEU A 1 102 ? 6.081 -9.978 2.286 1.00 90.00 102 LEU A CA 1
ATOM 796 C C . LEU A 1 102 ? 5.061 -9.385 1.303 1.00 90.00 102 LEU A C 1
ATOM 798 O O . LEU A 1 102 ? 4.532 -8.305 1.560 1.00 90.00 102 LEU A O 1
ATOM 802 N N . MET A 1 103 ? 4.749 -10.096 0.216 1.00 86.31 103 MET A N 1
ATOM 803 C CA . MET A 1 103 ? 3.731 -9.678 -0.754 1.00 86.31 103 MET A CA 1
ATOM 804 C C . MET A 1 103 ? 2.348 -9.583 -0.116 1.00 86.31 103 MET A C 1
ATOM 806 O O . MET A 1 103 ? 1.661 -8.579 -0.293 1.00 86.31 103 MET A O 1
ATOM 810 N N . ALA A 1 104 ? 1.969 -10.5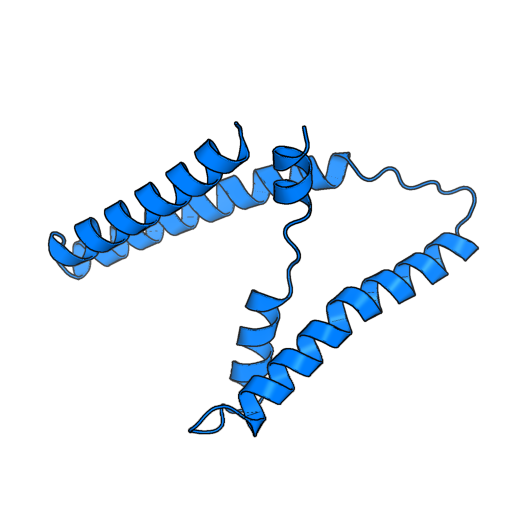74 0.691 1.00 87.12 104 ALA A N 1
ATOM 811 C CA . ALA A 1 104 ? 0.706 -10.546 1.411 1.00 87.12 104 ALA A CA 1
ATOM 812 C C . ALA A 1 104 ? 0.611 -9.333 2.352 1.00 87.12 104 ALA A C 1
ATOM 814 O O . ALA A 1 104 ? -0.460 -8.748 2.486 1.00 87.12 104 ALA A O 1
ATOM 815 N N . ARG A 1 105 ? 1.723 -8.894 2.963 1.00 87.38 105 ARG A N 1
ATOM 816 C CA . ARG A 1 105 ? 1.733 -7.700 3.824 1.00 87.38 105 ARG A CA 1
ATOM 817 C C . ARG A 1 105 ? 1.484 -6.407 3.048 1.00 87.38 105 ARG A C 1
ATOM 819 O O . ARG A 1 105 ? 0.894 -5.488 3.600 1.00 87.38 105 ARG A O 1
ATOM 826 N N . PHE A 1 106 ? 1.905 -6.334 1.787 1.00 84.38 106 PHE A N 1
ATOM 827 C CA . PHE A 1 106 ? 1.593 -5.194 0.919 1.00 84.38 106 PHE A CA 1
ATOM 828 C C . PHE A 1 106 ? 0.142 -5.198 0.423 1.00 84.38 106 PHE A C 1
ATOM 830 O O . PHE A 1 106 ? -0.383 -4.133 0.116 1.00 84.38 106 PHE A O 1
ATOM 837 N N . ALA A 1 107 ? -0.504 -6.365 0.372 1.00 81.62 107 ALA A N 1
ATOM 838 C CA . ALA A 1 107 ? -1.908 -6.510 -0.016 1.00 81.62 107 ALA A CA 1
ATOM 839 C C . ALA A 1 107 ? -2.894 -6.359 1.159 1.00 81.62 107 ALA A C 1
ATOM 841 O O . ALA A 1 107 ? -4.060 -6.046 0.943 1.00 81.62 107 ALA A O 1
ATOM 842 N N . ALA A 1 108 ? -2.433 -6.569 2.394 1.00 79.44 108 ALA A N 1
ATOM 843 C CA . ALA A 1 108 ? -3.261 -6.517 3.595 1.00 79.44 108 ALA A CA 1
ATOM 844 C C . ALA A 1 108 ? -3.824 -5.134 4.012 1.00 79.44 108 ALA A C 1
ATOM 846 O O . ALA A 1 108 ? -4.898 -5.131 4.615 1.00 79.44 108 ALA A O 1
ATOM 847 N N . PRO A 1 109 ? -3.175 -3.966 3.789 1.00 76.56 109 PRO A N 1
ATOM 848 C CA . PRO A 1 109 ? -3.668 -2.715 4.360 1.00 76.56 109 PRO A CA 1
ATOM 849 C C . PRO A 1 109 ? -4.996 -2.289 3.723 1.00 76.56 109 PRO A C 1
ATOM 851 O O . PRO A 1 109 ? -5.085 -2.029 2.525 1.00 76.56 109 PRO A O 1
ATOM 854 N N . THR A 1 110 ? -6.030 -2.162 4.553 1.00 77.50 110 THR A N 1
ATOM 855 C CA . THR A 1 110 ? -7.346 -1.660 4.152 1.00 77.50 110 THR A CA 1
ATOM 856 C C . THR A 1 110 ? -7.328 -0.135 4.086 1.00 77.50 110 THR A C 1
ATOM 858 O O . THR A 1 110 ? -7.031 0.536 5.075 1.00 77.50 110 THR A O 1
ATOM 861 N N . SER A 1 111 ? -7.668 0.440 2.934 1.00 67.19 111 SER A N 1
ATOM 862 C CA . SER A 1 111 ? -7.615 1.884 2.676 1.00 67.19 111 SER A CA 1
ATOM 863 C C . SER A 1 111 ? -8.801 2.655 3.280 1.00 67.19 111 SER A C 1
ATOM 865 O O . SER A 1 111 ? -9.528 3.342 2.557 1.00 67.19 111 SER A O 1
ATOM 867 N N . ALA A 1 112 ? -9.009 2.552 4.596 1.00 65.94 112 ALA A N 1
ATOM 868 C CA . ALA A 1 112 ? -10.108 3.220 5.301 1.00 65.94 112 ALA A CA 1
ATOM 869 C C . ALA A 1 112 ? -10.144 4.738 5.027 1.00 65.94 112 ALA A C 1
ATOM 871 O O . ALA A 1 112 ? -11.203 5.285 4.746 1.00 65.94 112 ALA A O 1
ATOM 872 N N . GLY A 1 113 ? -8.983 5.403 4.968 1.00 59.56 113 GLY A N 1
ATOM 873 C CA . GLY A 1 113 ? -8.907 6.840 4.663 1.00 59.56 113 GLY A CA 1
ATOM 874 C C . GLY A 1 113 ? -9.424 7.237 3.274 1.00 59.56 113 GLY A C 1
ATOM 875 O O . GLY A 1 113 ? -10.014 8.303 3.112 1.00 59.56 113 GLY A O 1
ATOM 876 N N . ILE A 1 114 ? -9.265 6.369 2.268 1.00 66.88 114 ILE A N 1
ATOM 877 C CA . ILE A 1 114 ? -9.822 6.612 0.927 1.00 66.88 114 ILE A CA 1
ATOM 878 C C . ILE A 1 114 ? -11.335 6.376 0.939 1.00 66.88 114 ILE A C 1
ATOM 880 O O . ILE A 1 114 ? -12.069 7.125 0.304 1.00 66.88 114 ILE A O 1
ATOM 884 N N . LEU A 1 115 ? -11.803 5.369 1.683 1.00 64.50 115 LEU A N 1
ATOM 885 C CA . LEU A 1 115 ? -13.226 5.061 1.809 1.00 64.50 115 LEU A CA 1
ATOM 886 C C . LEU A 1 115 ? -14.001 6.223 2.450 1.00 64.50 115 LEU A C 1
ATOM 888 O O . LEU A 1 115 ? -15.032 6.619 1.909 1.00 64.50 115 LEU A O 1
ATOM 892 N N . PHE A 1 116 ? -13.480 6.813 3.531 1.00 63.47 116 PHE A N 1
ATOM 893 C CA . PHE A 1 116 ? -14.092 7.985 4.167 1.00 63.47 116 PHE A CA 1
ATOM 894 C C . PHE A 1 116 ? -14.083 9.210 3.239 1.00 63.47 116 PHE A C 1
ATOM 896 O O . PHE A 1 116 ? -15.126 9.817 3.021 1.00 63.47 116 PHE A O 1
ATOM 903 N N . SER A 1 117 ? -12.971 9.466 2.538 1.00 63.22 117 SER A N 1
ATOM 904 C CA . SER A 1 117 ? -12.877 10.552 1.540 1.00 63.22 117 SER A CA 1
ATOM 905 C C . SER A 1 117 ? -13.793 10.376 0.313 1.00 63.22 117 SER A C 1
ATOM 907 O O . SER A 1 117 ? -14.020 11.325 -0.443 1.00 63.22 117 SER A O 1
ATOM 909 N N . MET A 1 118 ? -14.253 9.150 0.045 1.00 63.19 118 MET A N 1
ATOM 910 C CA . MET A 1 118 ? -15.158 8.824 -1.063 1.00 63.19 118 MET A CA 1
ATOM 911 C C . MET A 1 118 ? -16.642 8.869 -0.675 1.00 63.19 118 MET A C 1
ATOM 913 O O . MET A 1 118 ? -17.469 9.040 -1.576 1.00 63.19 118 MET A O 1
ATOM 917 N N . LEU A 1 119 ? -16.966 8.654 0.605 1.00 59.81 119 LEU A N 1
ATOM 918 C CA . LEU A 1 119 ? -18.336 8.644 1.134 1.00 59.81 119 LEU A CA 1
ATOM 919 C C . LEU A 1 119 ? -18.841 10.047 1.516 1.00 59.81 119 LEU A C 1
ATOM 921 O O . LEU A 1 119 ? -20.048 10.276 1.444 1.00 59.81 119 LEU A O 1
ATOM 925 N N . GLU A 1 120 ? -17.942 10.972 1.860 1.00 55.75 120 GLU A N 1
ATOM 926 C CA . GLU A 1 120 ? -18.210 12.421 1.994 1.00 55.75 120 GLU A CA 1
ATOM 927 C C . GLU A 1 120 ? -18.281 13.164 0.639 1.00 55.75 120 GLU A C 1
ATOM 929 O O . GLU A 1 120 ? -18.779 14.316 0.546 1.00 55.75 120 GLU A O 1
#

Organism: NCBI:txid141414

Secondary structure (DSSP, 8-state):
-HHHHHHHHHHHHHHHHHHHHHHS-HHHHHHHHHHHHHHHHHHHHHHHHHHHHT----TT-HHHHHHHHHHHHHHHHHHHHHHHHHHHHTSTT---HHHHHHHHHHH----HHHHHHHH-

Foldseek 3Di:
DVVCVVVVVVVVVVVVLVVCVVPDDPVVSVVVVVVVVVVVVVVVVVLVVVVVVVDDDDPPCVPVVVVVVVVVCCLQVVQLVVQLVCQQPVDVPGDDSVVSSVVSNVVRDDPVSVVVVRVD

Radius of gyration: 19.19 Å; chains: 1; bounding box: 38×36×54 Å

pLDDT: mean 82.47, std 8.22, range [55.75, 94.5]